Protein AF-A0A9Q0LXI1-F1 (afdb_monomer_lite)

Radius of gyration: 23.77 Å; chains: 1; bounding box: 31×76×50 Å

Sequence (140 aa):
MDNNNNNNNQIENANQIQNQNEMKNLEKKVTKNLIEDYSNLLNGNSFKDFSILLRINQILLKLKFINQFYLQDLLFNESLRQESLSISLNQFNKKEMESILSYIYYGNISFENQENLIQLLEISIYFKLNLLKEIIQKKF

Foldseek 3Di:
DDDPPVVVVVVVVVVVVVVVVVVVVVVVVVVVVVVVVVVCLVPDPPPLQEWEFEQEPNDTDTDGDSDCVLCVVVVVVPPPPDSYHYDYDHVADPVLVVQVVCCVPPVDHDDDDPVSLVRNLVVCVVSVVVVSNVVSVVVD

pLDDT: mean 71.16, std 14.14, range [44.53, 94.25]

Organism: Anaeramoeba ignava (NCBI:txid1746090)

Secondary structure (DSSP, 8-state):
---SHHHHHHHHHHHHHHHHHHHHHHHHHHHHHHHHHHHHHHH-TT---EEEEEEETTEEEEEEES--TTTHHHHHTS-TT-SEEEEE-TTS-HHHHHHHHHHHHHS------HHHHHHHHHHHHHTT-HHHHHHHHTT-

InterPro domains:
  IPR000210 BTB/POZ domain [PF00651] (70-138)
  IPR011333 SKP1/BTB/POZ domain superfamily [G3DSA:3.30.710.10] (20-139)
  IPR011333 SKP1/BTB/POZ domain superfamily [SSF54695] (34-138)

Structure (mmCIF, N/CA/C/O backbone):
data_AF-A0A9Q0LXI1-F1
#
_entry.id   AF-A0A9Q0LXI1-F1
#
loop_
_atom_site.group_PDB
_atom_site.id
_atom_site.type_symbol
_atom_site.label_atom_id
_atom_site.label_alt_id
_atom_site.label_comp_id
_atom_site.label_asym_id
_atom_site.label_entity_id
_atom_site.label_seq_id
_atom_site.pdbx_PDB_ins_code
_atom_site.Cartn_x
_atom_site.Cartn_y
_atom_site.Cartn_z
_atom_site.occupancy
_atom_site.B_iso_or_equiv
_atom_site.auth_seq_id
_atom_site.auth_comp_id
_atom_site.auth_asym_id
_atom_site.auth_atom_id
_atom_site.pdbx_PDB_model_num
ATOM 1 N N . MET A 1 1 ? 5.371 57.255 -34.971 1.00 53.38 1 MET A N 1
ATOM 2 C CA . MET A 1 1 ? 6.623 56.609 -34.519 1.00 53.38 1 MET A CA 1
ATOM 3 C C . MET A 1 1 ? 6.197 55.253 -33.970 1.00 53.38 1 MET A C 1
ATOM 5 O O . MET A 1 1 ? 6.059 55.153 -32.769 1.00 53.38 1 MET A O 1
ATOM 9 N N . ASP A 1 2 ? 5.897 54.236 -34.794 1.00 51.84 2 ASP A N 1
ATOM 10 C CA . ASP A 1 2 ? 5.121 53.069 -34.302 1.00 51.84 2 ASP A CA 1
ATOM 11 C C . ASP A 1 2 ? 5.520 51.731 -34.958 1.00 51.84 2 ASP A C 1
ATOM 13 O O . ASP A 1 2 ? 4.671 50.902 -35.260 1.00 51.84 2 ASP A O 1
ATOM 17 N N . ASN A 1 3 ? 6.819 51.492 -35.185 1.00 50.59 3 ASN A N 1
ATOM 18 C CA . ASN A 1 3 ? 7.301 50.232 -35.787 1.00 50.59 3 ASN A CA 1
ATOM 19 C C . ASN A 1 3 ? 7.934 49.238 -34.792 1.00 50.59 3 ASN A C 1
ATOM 21 O O . ASN A 1 3 ? 8.252 48.120 -35.185 1.00 50.59 3 ASN A O 1
ATOM 25 N N . ASN A 1 4 ? 8.085 49.587 -33.507 1.00 52.78 4 ASN A N 1
ATOM 26 C CA . ASN A 1 4 ? 8.762 48.714 -32.530 1.00 52.78 4 ASN A CA 1
ATOM 27 C C . ASN A 1 4 ? 7.837 47.726 -31.789 1.00 52.78 4 ASN A C 1
ATOM 29 O O . ASN A 1 4 ? 8.339 46.766 -31.214 1.00 52.78 4 ASN A O 1
ATOM 33 N N . ASN A 1 5 ? 6.508 47.892 -31.835 1.00 52.28 5 ASN A N 1
ATOM 34 C CA . ASN A 1 5 ? 5.573 47.001 -31.121 1.00 52.28 5 ASN A CA 1
ATOM 35 C C . ASN A 1 5 ? 5.201 45.718 -31.888 1.00 52.28 5 ASN A C 1
ATOM 37 O O . ASN A 1 5 ? 4.753 44.755 -31.272 1.00 52.28 5 ASN A O 1
ATOM 41 N N . ASN A 1 6 ? 5.407 45.662 -33.209 1.00 54.03 6 ASN A N 1
ATOM 42 C CA . ASN A 1 6 ? 5.048 44.479 -34.006 1.00 54.03 6 ASN A CA 1
ATOM 43 C C . ASN A 1 6 ? 6.106 43.364 -33.958 1.00 54.03 6 ASN A C 1
ATOM 45 O O . ASN A 1 6 ? 5.754 42.190 -34.049 1.00 54.03 6 ASN A O 1
ATOM 49 N N . ASN A 1 7 ? 7.385 43.704 -33.762 1.00 55.22 7 ASN A N 1
ATOM 50 C CA . ASN A 1 7 ? 8.460 42.707 -33.700 1.00 55.22 7 ASN A CA 1
ATOM 51 C C . ASN A 1 7 ? 8.472 41.928 -32.376 1.00 55.22 7 ASN A C 1
ATOM 53 O O . ASN A 1 7 ? 8.715 40.724 -32.392 1.00 55.22 7 ASN A O 1
ATOM 57 N N . ASN A 1 8 ? 8.144 42.563 -31.246 1.00 55.44 8 ASN A N 1
ATOM 58 C CA . ASN A 1 8 ? 8.108 41.871 -29.951 1.00 55.44 8 ASN A CA 1
ATOM 59 C C . ASN A 1 8 ? 6.993 40.814 -29.888 1.00 55.44 8 ASN A C 1
ATOM 61 O O . ASN A 1 8 ? 7.243 39.692 -29.455 1.00 55.44 8 ASN A O 1
ATOM 65 N N . ASN A 1 9 ? 5.809 41.106 -30.438 1.00 58.16 9 ASN A N 1
ATOM 66 C CA . ASN A 1 9 ? 4.696 40.148 -30.478 1.00 58.16 9 ASN A CA 1
ATOM 67 C C . ASN A 1 9 ? 4.956 38.942 -31.405 1.00 58.16 9 ASN A C 1
ATOM 69 O O . ASN A 1 9 ? 4.384 37.869 -31.205 1.00 58.16 9 ASN A O 1
ATOM 73 N N . GLN A 1 10 ? 5.807 39.086 -32.427 1.00 60.31 10 GLN A N 1
ATOM 74 C CA . GLN A 1 10 ? 6.188 37.971 -33.304 1.00 60.31 10 GLN A CA 1
ATOM 75 C C . GLN A 1 10 ? 7.241 37.063 -32.656 1.00 60.31 10 GLN A C 1
ATOM 77 O O . GLN A 1 10 ? 7.156 35.841 -32.781 1.00 60.31 10 GLN A O 1
ATOM 82 N N . ILE A 1 11 ? 8.188 37.644 -31.913 1.00 63.69 11 ILE A N 1
ATOM 83 C CA . ILE A 1 11 ? 9.220 36.899 -31.178 1.00 63.69 11 ILE A CA 1
ATOM 84 C C . ILE A 1 11 ? 8.601 36.130 -29.998 1.00 63.69 11 ILE A C 1
ATOM 86 O O . ILE A 1 11 ? 8.929 34.963 -29.786 1.00 63.69 11 ILE A O 1
ATOM 90 N N . GLU A 1 12 ? 7.651 36.728 -29.271 1.00 63.41 12 GLU A N 1
ATOM 91 C CA . GLU A 1 12 ? 6.942 36.047 -28.178 1.00 63.41 12 GLU A CA 1
ATOM 92 C C . GLU A 1 12 ? 6.120 34.844 -28.666 1.00 63.41 12 GLU A C 1
ATOM 94 O O 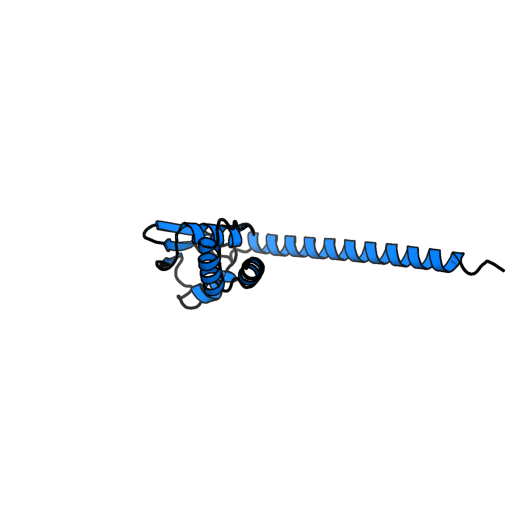. GLU A 1 12 ? 6.177 33.775 -28.057 1.00 63.41 12 GLU A O 1
ATOM 99 N N . ASN A 1 13 ? 5.429 34.966 -29.806 1.00 68.75 13 ASN A N 1
ATOM 100 C CA . ASN A 1 13 ? 4.695 33.848 -30.408 1.00 68.75 13 ASN A CA 1
ATOM 101 C C . ASN A 1 13 ? 5.626 32.725 -30.895 1.00 68.75 13 ASN A C 1
ATOM 103 O O . ASN A 1 13 ? 5.324 31.548 -30.698 1.00 68.75 13 ASN A O 1
ATOM 107 N N . ALA A 1 14 ? 6.774 33.061 -31.491 1.00 71.12 14 ALA A N 1
ATOM 108 C CA . ALA A 1 14 ? 7.755 32.068 -31.930 1.00 71.12 14 ALA A CA 1
ATOM 109 C C . ALA A 1 14 ? 8.336 31.269 -30.746 1.00 71.12 14 ALA A C 1
ATOM 111 O O . ALA A 1 14 ? 8.411 30.040 -30.809 1.00 71.12 14 ALA A O 1
ATOM 112 N N . ASN A 1 15 ? 8.649 31.946 -29.637 1.00 74.62 15 ASN A N 1
ATOM 113 C CA . ASN A 1 15 ? 9.140 31.307 -28.413 1.00 74.62 15 ASN A CA 1
ATOM 114 C C . ASN A 1 15 ? 8.074 30.414 -27.755 1.00 74.62 15 ASN A C 1
ATOM 116 O O . ASN A 1 15 ? 8.384 29.322 -27.277 1.00 74.62 15 ASN A O 1
ATOM 120 N N . GLN A 1 16 ? 6.803 30.829 -27.763 1.00 73.31 16 GLN A N 1
ATOM 121 C CA . GLN A 1 16 ? 5.701 30.008 -27.249 1.00 73.31 16 GLN A CA 1
ATOM 122 C C . GLN A 1 16 ? 5.489 28.735 -28.081 1.00 73.31 16 GLN A C 1
ATOM 124 O O . GLN A 1 16 ? 5.313 27.655 -27.514 1.00 73.31 16 GLN A O 1
ATOM 129 N N . ILE A 1 17 ? 5.557 28.832 -29.412 1.00 75.75 17 ILE A N 1
ATOM 130 C CA . ILE A 1 17 ? 5.432 27.676 -30.313 1.00 75.75 17 ILE A CA 1
ATOM 131 C C . ILE A 1 17 ? 6.617 26.716 -30.135 1.00 75.75 17 ILE A C 1
ATOM 133 O O . ILE A 1 17 ? 6.426 25.497 -30.107 1.00 75.75 17 ILE A O 1
ATOM 137 N N . GLN A 1 18 ? 7.834 27.240 -29.971 1.00 80.00 18 GLN A N 1
ATOM 138 C CA . GLN A 1 18 ? 9.022 26.424 -29.729 1.00 80.00 18 GLN A CA 1
ATOM 139 C C . GLN A 1 18 ? 8.918 25.648 -28.405 1.00 80.00 18 GLN A C 1
ATOM 141 O O . GLN A 1 18 ? 9.080 24.427 -28.407 1.00 80.00 18 GLN A O 1
ATOM 146 N N . ASN A 1 19 ? 8.525 26.313 -27.314 1.00 75.06 19 ASN A N 1
ATOM 147 C CA . ASN A 1 19 ? 8.342 25.670 -26.009 1.00 75.06 19 ASN A CA 1
ATOM 148 C C . ASN A 1 19 ? 7.261 24.576 -26.039 1.00 75.06 19 ASN A C 1
ATOM 150 O O . ASN A 1 19 ? 7.436 23.508 -25.452 1.00 75.06 19 ASN A O 1
ATOM 154 N N . GLN A 1 20 ? 6.155 24.792 -26.760 1.00 75.12 20 GLN A N 1
ATOM 155 C CA . GLN A 1 20 ? 5.109 23.773 -26.922 1.00 75.12 20 GLN A CA 1
ATOM 156 C C . GLN A 1 20 ? 5.600 22.542 -27.695 1.00 75.12 20 GLN A C 1
ATOM 158 O O . GLN A 1 20 ? 5.222 21.412 -27.378 1.00 75.12 20 GLN A O 1
ATOM 163 N N . ASN A 1 21 ? 6.444 22.743 -28.707 1.00 79.38 21 ASN A N 1
ATOM 164 C CA . ASN A 1 21 ? 7.025 21.647 -29.478 1.00 79.38 21 ASN A CA 1
ATOM 165 C C . ASN A 1 21 ? 8.061 20.864 -28.661 1.00 79.38 21 ASN A C 1
ATOM 167 O O . ASN A 1 21 ? 8.086 19.634 -28.727 1.00 79.38 21 ASN A O 1
ATOM 171 N N . GLU A 1 22 ? 8.867 21.547 -27.849 1.00 79.50 22 GLU A N 1
ATOM 172 C CA . GLU A 1 22 ? 9.799 20.911 -26.913 1.00 79.50 22 GLU A CA 1
ATOM 173 C C . GLU A 1 22 ? 9.055 20.072 -25.866 1.00 79.50 22 GLU A C 1
ATOM 175 O O . GLU A 1 22 ? 9.402 18.906 -25.663 1.00 79.50 22 GLU A O 1
ATOM 180 N N . MET A 1 23 ? 7.971 20.602 -25.289 1.00 79.25 23 MET A N 1
ATOM 181 C CA . MET A 1 23 ? 7.142 19.889 -24.311 1.00 79.25 23 MET A CA 1
ATOM 182 C C . MET A 1 23 ? 6.496 18.629 -24.912 1.00 79.25 23 MET A C 1
ATOM 184 O O . MET A 1 23 ? 6.611 17.546 -24.341 1.00 79.25 23 MET A O 1
ATOM 188 N N . LYS A 1 24 ? 5.927 18.723 -26.124 1.00 79.31 24 LYS A N 1
ATOM 189 C CA . LYS A 1 24 ? 5.365 17.564 -26.848 1.00 79.31 24 LYS A CA 1
ATOM 190 C C . LYS A 1 24 ? 6.414 16.502 -27.187 1.00 79.31 24 LYS A C 1
ATOM 192 O O . LYS A 1 24 ? 6.109 15.309 -27.210 1.00 79.31 24 LYS A O 1
ATOM 197 N N . ASN A 1 25 ? 7.647 16.912 -27.483 1.00 80.94 25 ASN A N 1
ATOM 198 C CA . ASN A 1 25 ? 8.743 15.983 -27.762 1.00 80.94 25 ASN A CA 1
ATOM 199 C C . ASN A 1 25 ? 9.237 15.287 -26.486 1.00 80.94 25 ASN A C 1
ATOM 201 O O . ASN A 1 25 ? 9.538 14.092 -26.522 1.00 80.94 25 ASN A O 1
ATOM 205 N N . LEU A 1 26 ? 9.269 16.005 -25.361 1.00 75.50 26 LEU A N 1
ATOM 206 C CA . LEU A 1 26 ? 9.535 15.451 -24.034 1.00 75.50 26 LEU A CA 1
ATOM 207 C C . LEU A 1 26 ? 8.477 14.420 -23.635 1.00 75.50 26 LEU A C 1
ATOM 209 O O . LEU A 1 26 ? 8.841 13.301 -23.283 1.00 75.50 26 LEU A O 1
ATOM 213 N N . GLU A 1 27 ? 7.191 14.742 -23.775 1.00 70.06 27 GLU A N 1
ATOM 214 C CA . GLU A 1 27 ? 6.088 13.813 -23.497 1.00 70.06 27 GLU A CA 1
ATOM 215 C C . GLU A 1 27 ? 6.201 12.540 -24.340 1.00 70.06 27 GLU A C 1
ATOM 217 O O . GLU A 1 27 ? 6.216 11.438 -23.796 1.00 70.06 27 GLU A O 1
ATOM 222 N N . LYS A 1 28 ? 6.401 12.675 -25.659 1.00 76.94 28 LYS A N 1
ATOM 223 C CA . LYS A 1 28 ? 6.604 11.522 -26.553 1.00 76.94 28 LYS A CA 1
ATOM 224 C C . LYS A 1 28 ? 7.794 10.660 -26.138 1.00 76.94 28 LYS A C 1
ATOM 226 O O . LYS A 1 28 ? 7.715 9.436 -26.228 1.00 76.94 28 LYS A O 1
ATOM 231 N N . LYS A 1 29 ? 8.893 11.275 -25.693 1.00 77.88 29 LYS A N 1
ATOM 232 C CA . LYS A 1 29 ? 10.088 10.559 -25.228 1.00 77.88 29 LYS A CA 1
ATOM 233 C C . LYS A 1 29 ? 9.825 9.821 -23.914 1.00 77.88 29 LYS A C 1
ATOM 235 O O . LYS A 1 29 ? 10.207 8.662 -23.797 1.00 77.88 29 LYS A O 1
ATOM 240 N N . VAL A 1 30 ? 9.135 10.453 -22.965 1.00 73.75 30 VAL A N 1
ATOM 241 C CA . VAL A 1 30 ? 8.743 9.835 -21.687 1.00 73.75 30 VAL A CA 1
ATOM 242 C C . VAL A 1 30 ? 7.801 8.657 -21.924 1.00 73.75 30 VAL A C 1
ATOM 244 O O . VAL A 1 30 ? 8.046 7.574 -21.401 1.00 73.75 30 VAL A O 1
ATOM 247 N N . THR A 1 31 ? 6.774 8.821 -22.763 1.00 68.38 31 THR A N 1
ATOM 248 C CA . THR A 1 31 ? 5.841 7.736 -23.097 1.00 68.38 31 THR A CA 1
ATOM 249 C C . THR A 1 31 ? 6.548 6.587 -23.809 1.00 68.38 31 THR A C 1
ATOM 251 O O . THR A 1 31 ? 6.298 5.430 -23.486 1.00 68.38 31 THR A O 1
ATOM 254 N N . LYS A 1 32 ? 7.464 6.879 -24.743 1.00 70.75 32 LYS A N 1
ATOM 255 C CA . LYS A 1 32 ? 8.243 5.845 -25.433 1.00 70.75 32 LYS A CA 1
ATOM 256 C C . LYS A 1 32 ? 9.125 5.057 -24.461 1.00 70.75 32 LYS A C 1
ATOM 258 O O . LYS A 1 32 ? 9.103 3.834 -24.514 1.00 70.75 32 LYS A O 1
ATOM 263 N N . ASN A 1 33 ? 9.831 5.741 -23.560 1.00 69.00 33 ASN A N 1
ATOM 264 C CA . ASN A 1 33 ? 10.664 5.088 -22.551 1.00 69.00 33 ASN A CA 1
ATOM 265 C C . ASN A 1 33 ? 9.822 4.241 -21.587 1.00 69.00 33 ASN A C 1
ATOM 267 O O . ASN A 1 33 ? 10.176 3.103 -21.330 1.00 69.00 33 ASN A O 1
ATOM 271 N N . LEU A 1 34 ? 8.667 4.740 -21.133 1.00 64.44 34 LEU A N 1
ATOM 272 C CA . LEU A 1 34 ? 7.742 3.967 -20.294 1.00 64.44 34 LEU A CA 1
ATOM 273 C C . LEU A 1 34 ? 7.225 2.707 -20.998 1.00 64.44 34 LEU A C 1
ATOM 275 O O . LEU A 1 34 ? 7.116 1.659 -20.369 1.00 64.44 34 LEU A O 1
ATOM 279 N N . ILE A 1 35 ? 6.908 2.793 -22.293 1.00 65.62 35 ILE A N 1
ATOM 280 C CA . ILE A 1 35 ? 6.472 1.638 -23.092 1.00 65.62 35 ILE A CA 1
ATOM 281 C C . ILE A 1 35 ? 7.618 0.644 -23.277 1.00 65.62 35 ILE A C 1
ATOM 283 O O . ILE A 1 35 ? 7.386 -0.561 -23.222 1.00 65.62 35 ILE A O 1
ATOM 287 N N . GLU A 1 36 ? 8.838 1.124 -23.502 1.00 59.78 36 GLU A N 1
ATOM 288 C CA . GLU A 1 36 ? 10.026 0.288 -23.667 1.00 59.78 36 GLU A CA 1
ATOM 289 C C . GLU A 1 36 ? 10.400 -0.404 -22.353 1.00 59.78 36 GLU A C 1
ATOM 291 O O . GLU A 1 36 ? 10.577 -1.618 -22.341 1.00 59.78 36 GLU A O 1
ATOM 296 N N . ASP A 1 37 ? 10.380 0.318 -21.233 1.00 58.72 37 ASP A N 1
ATOM 297 C CA . ASP A 1 37 ? 10.551 -0.235 -19.890 1.00 58.72 37 ASP A CA 1
ATOM 298 C C . ASP A 1 37 ? 9.463 -1.271 -19.590 1.00 58.72 37 ASP A C 1
ATOM 300 O O . ASP A 1 37 ? 9.773 -2.378 -19.164 1.00 58.72 37 ASP A O 1
ATOM 304 N N . TYR A 1 38 ? 8.195 -0.978 -19.897 1.00 54.75 38 TYR A N 1
ATOM 305 C CA . TYR A 1 38 ? 7.089 -1.923 -19.718 1.00 54.75 38 TYR A CA 1
ATOM 306 C C . TYR A 1 38 ? 7.188 -3.150 -20.635 1.00 54.75 38 TYR A C 1
ATOM 308 O O . TYR A 1 38 ? 6.887 -4.269 -20.227 1.00 54.75 38 TYR A O 1
ATOM 316 N N . SER A 1 39 ? 7.666 -2.976 -21.864 1.00 53.12 39 SER A N 1
ATOM 317 C CA . SER A 1 39 ? 7.890 -4.082 -22.800 1.00 53.12 39 SER A CA 1
ATOM 318 C C . SER A 1 39 ? 9.077 -4.942 -22.370 1.00 53.12 39 SER A C 1
ATOM 320 O O . SER A 1 39 ? 9.018 -6.163 -22.472 1.00 53.12 39 SER A O 1
ATOM 322 N N . ASN A 1 40 ? 10.133 -4.331 -21.832 1.00 55.56 40 ASN A N 1
ATOM 323 C CA . ASN A 1 40 ? 11.271 -5.031 -21.241 1.00 55.56 40 ASN A CA 1
ATOM 324 C C . ASN A 1 40 ? 10.872 -5.758 -19.946 1.00 55.56 40 ASN A C 1
ATOM 326 O O . ASN A 1 40 ? 11.357 -6.860 -19.698 1.00 55.56 40 ASN A O 1
ATOM 330 N N . LEU A 1 41 ? 9.940 -5.193 -19.167 1.00 56.94 41 LEU A N 1
ATOM 331 C CA . LEU A 1 41 ? 9.311 -5.851 -18.017 1.00 56.94 41 LEU A CA 1
ATOM 332 C C . LEU A 1 41 ? 8.506 -7.089 -18.441 1.00 56.94 41 LEU A C 1
ATOM 334 O O . LEU A 1 41 ? 8.584 -8.116 -17.774 1.00 56.94 41 LEU A O 1
ATOM 338 N N . LEU A 1 42 ? 7.764 -7.019 -19.550 1.00 49.56 42 LEU A N 1
ATOM 339 C CA . LEU A 1 42 ? 6.966 -8.141 -20.060 1.00 49.56 42 LEU A CA 1
ATOM 340 C C . LEU A 1 42 ? 7.801 -9.222 -20.765 1.00 49.56 42 LEU A C 1
ATOM 342 O O . LEU A 1 42 ? 7.464 -10.400 -20.686 1.00 49.56 42 LEU A O 1
ATOM 346 N N . ASN A 1 43 ? 8.877 -8.834 -21.455 1.00 49.19 43 ASN A N 1
ATOM 347 C CA . ASN A 1 43 ? 9.704 -9.740 -22.261 1.00 49.19 43 ASN A CA 1
ATOM 348 C C . ASN A 1 43 ? 10.915 -10.310 -21.497 1.00 49.19 43 ASN A C 1
ATOM 350 O O . ASN A 1 43 ? 11.581 -11.226 -21.983 1.00 49.19 43 ASN A O 1
ATOM 354 N N . GLY A 1 44 ? 11.227 -9.777 -20.313 1.00 46.94 44 GLY A N 1
ATOM 355 C CA . GLY A 1 44 ? 12.273 -10.292 -19.439 1.00 46.94 44 GLY A CA 1
ATOM 356 C C . GLY A 1 44 ? 11.771 -11.442 -18.565 1.00 46.94 44 GLY A C 1
ATOM 357 O O . GLY A 1 44 ? 10.963 -11.235 -17.667 1.00 46.94 44 GLY A O 1
ATOM 358 N N . ASN A 1 45 ? 12.345 -12.639 -18.725 1.00 44.53 45 ASN A N 1
ATOM 359 C CA . ASN A 1 45 ? 12.171 -13.799 -17.824 1.00 44.53 45 ASN A CA 1
ATOM 360 C C . ASN A 1 45 ? 12.650 -13.560 -16.363 1.00 44.53 45 ASN A C 1
ATOM 362 O O . ASN A 1 45 ? 12.859 -14.516 -15.615 1.00 44.53 45 ASN A O 1
ATOM 366 N N . SER A 1 46 ? 12.907 -12.317 -15.944 1.00 45.66 46 SER A N 1
ATOM 367 C CA . SER A 1 46 ? 13.591 -11.984 -14.687 1.00 45.66 46 SER A CA 1
ATOM 368 C C . SER A 1 46 ? 12.673 -11.516 -13.557 1.00 45.66 46 SER A C 1
ATOM 370 O O . SER A 1 46 ? 13.101 -11.549 -12.402 1.00 45.66 46 SER A O 1
ATOM 372 N N . PHE A 1 47 ? 11.414 -11.161 -13.827 1.00 47.84 47 PHE A N 1
ATOM 373 C CA . PHE A 1 47 ? 10.432 -10.964 -12.761 1.00 47.84 47 PHE A CA 1
ATOM 374 C C . PHE A 1 47 ? 9.757 -12.299 -12.486 1.00 47.84 47 PHE A C 1
ATOM 376 O O . PHE A 1 47 ? 8.786 -12.680 -13.132 1.00 47.84 47 PHE A O 1
ATOM 383 N N . LYS A 1 48 ? 10.301 -13.051 -11.525 1.00 51.38 48 LYS A N 1
ATOM 384 C CA . LYS A 1 48 ? 9.543 -14.154 -10.937 1.00 51.38 48 LYS A CA 1
ATOM 385 C C . LYS A 1 48 ? 8.261 -13.557 -10.365 1.00 51.38 48 LYS A C 1
ATOM 387 O O . LYS A 1 48 ? 8.346 -12.701 -9.486 1.00 51.38 48 LYS A O 1
ATOM 392 N N . ASP A 1 49 ? 7.114 -14.010 -10.870 1.00 54.34 49 ASP A N 1
ATOM 393 C CA . ASP A 1 49 ? 5.796 -13.802 -10.269 1.00 54.34 49 ASP A CA 1
ATOM 394 C C . ASP A 1 49 ? 5.893 -14.175 -8.785 1.00 54.34 49 ASP A C 1
ATOM 396 O O . ASP A 1 49 ? 5.804 -15.348 -8.419 1.00 54.34 49 ASP A O 1
ATOM 400 N N . PHE A 1 50 ? 6.122 -13.196 -7.916 1.00 54.66 50 PHE A N 1
ATOM 401 C CA . PHE A 1 50 ? 6.203 -13.467 -6.495 1.00 54.66 50 PHE A CA 1
ATOM 402 C C . PHE A 1 50 ? 4.805 -13.312 -5.917 1.00 54.66 50 PHE A C 1
ATOM 404 O O . PHE A 1 50 ? 4.157 -12.270 -6.056 1.00 54.66 50 PHE A O 1
ATOM 411 N N . SER A 1 51 ? 4.310 -14.388 -5.310 1.00 57.91 51 SER A N 1
ATOM 412 C CA . SER A 1 51 ? 3.028 -14.365 -4.619 1.00 57.91 51 SER A CA 1
ATOM 413 C C . SER A 1 51 ? 3.266 -14.101 -3.142 1.00 57.91 51 SER A C 1
ATOM 415 O O . SER A 1 51 ? 3.928 -14.892 -2.470 1.00 57.91 51 SER A O 1
ATOM 417 N N . ILE A 1 52 ? 2.698 -13.017 -2.627 1.00 64.50 52 ILE A N 1
ATOM 418 C CA . ILE A 1 52 ? 2.648 -12.779 -1.188 1.00 64.50 52 ILE A CA 1
ATOM 419 C C . ILE A 1 52 ? 1.292 -13.245 -0.688 1.00 64.50 52 ILE A C 1
ATOM 421 O O . ILE A 1 52 ? 0.243 -12.862 -1.206 1.00 64.50 52 ILE A O 1
ATOM 425 N N . LEU A 1 53 ? 1.332 -14.108 0.311 1.00 67.31 53 LEU A N 1
ATOM 426 C CA . LEU A 1 53 ? 0.180 -14.555 1.061 1.00 67.31 53 LEU A CA 1
ATOM 427 C C . LEU A 1 53 ? 0.074 -13.674 2.305 1.00 67.31 53 LEU A C 1
ATOM 429 O O . LEU A 1 53 ? 0.835 -13.838 3.254 1.00 67.31 53 LEU A O 1
ATOM 433 N N . LEU A 1 54 ? -0.850 -12.719 2.303 1.00 69.00 54 LEU A N 1
ATOM 434 C CA . LEU A 1 54 ? -1.161 -11.941 3.498 1.00 69.00 54 LEU A CA 1
ATOM 435 C C . LEU A 1 54 ? -2.221 -12.680 4.304 1.00 69.00 54 LEU A C 1
ATOM 437 O O . LEU A 1 54 ? -3.297 -12.979 3.788 1.00 69.00 54 LEU A O 1
ATOM 441 N N . ARG A 1 55 ? -1.936 -12.961 5.574 1.00 70.69 55 ARG A N 1
ATOM 442 C CA . ARG A 1 55 ? -2.933 -13.465 6.517 1.00 70.69 55 ARG A CA 1
ATOM 443 C C . ARG A 1 55 ? -3.389 -12.328 7.422 1.00 70.69 55 ARG A C 1
ATOM 445 O O . ARG A 1 55 ? -2.598 -11.827 8.213 1.00 70.69 55 ARG A O 1
ATOM 452 N N . ILE A 1 56 ? -4.659 -11.949 7.323 1.00 71.06 56 ILE A N 1
ATOM 453 C C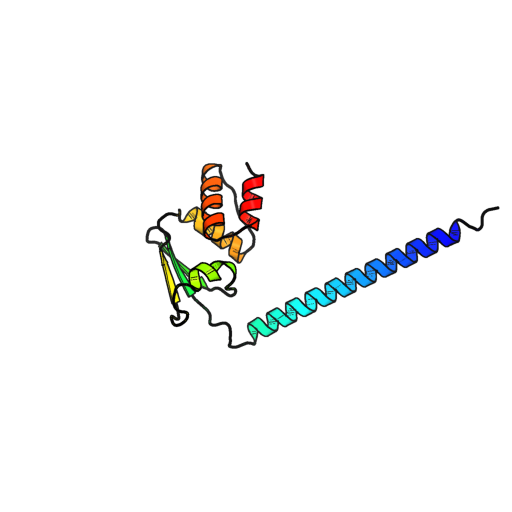A . ILE A 1 56 ? -5.276 -10.888 8.129 1.00 71.06 56 ILE A CA 1
ATOM 454 C C . ILE A 1 56 ? -6.470 -11.503 8.845 1.00 71.06 56 ILE A C 1
ATOM 456 O O . ILE A 1 56 ? -7.422 -11.917 8.185 1.00 71.06 56 ILE A O 1
ATOM 460 N N . ASN A 1 57 ? -6.422 -11.615 10.173 1.00 62.28 57 ASN A N 1
ATOM 461 C CA . ASN A 1 57 ? -7.514 -12.177 10.980 1.00 62.28 57 ASN A CA 1
ATOM 462 C C . ASN A 1 57 ? -8.066 -13.500 10.414 1.00 62.28 57 ASN A C 1
ATOM 464 O O . ASN A 1 57 ? -9.267 -13.661 10.239 1.00 62.28 57 ASN A O 1
ATOM 468 N N . GLN A 1 58 ? -7.165 -14.444 10.109 1.00 62.31 58 GLN A N 1
ATOM 469 C CA . GLN A 1 58 ? -7.453 -15.765 9.513 1.00 62.31 58 GLN A CA 1
ATOM 470 C C . GLN A 1 58 ? -7.840 -15.770 8.022 1.00 62.31 58 GLN A C 1
ATOM 472 O O . GLN A 1 58 ? -7.936 -16.844 7.431 1.00 62.31 58 GLN A O 1
ATOM 477 N N . ILE A 1 59 ? -7.982 -14.610 7.379 1.00 62.59 59 ILE A N 1
ATOM 478 C CA . ILE A 1 59 ? -8.261 -14.510 5.943 1.00 62.59 59 ILE A CA 1
ATOM 479 C C . ILE A 1 59 ? -6.949 -14.478 5.168 1.00 62.59 59 ILE A C 1
ATOM 481 O O . ILE A 1 59 ? -6.056 -13.695 5.485 1.00 62.59 59 ILE A O 1
ATOM 485 N N . LEU A 1 60 ? -6.843 -15.327 4.146 1.00 63.12 60 LEU A N 1
ATOM 486 C CA . LEU A 1 60 ? -5.689 -15.403 3.259 1.00 63.12 60 LEU A CA 1
ATOM 487 C C . LEU A 1 60 ? -5.947 -14.583 1.990 1.00 63.12 60 LEU A C 1
ATOM 489 O O . LEU A 1 60 ? -6.829 -14.922 1.203 1.00 63.12 60 LEU A O 1
ATOM 493 N N . LEU A 1 61 ? -5.158 -13.536 1.771 1.00 62.66 61 LEU A N 1
ATOM 494 C CA . LEU A 1 61 ? -5.128 -12.778 0.525 1.00 62.66 61 LEU A CA 1
ATOM 495 C C . LEU A 1 61 ? -3.880 -13.170 -0.260 1.00 62.66 61 LEU A C 1
ATOM 497 O O . LEU A 1 61 ? -2.763 -13.040 0.236 1.00 62.66 61 LEU A O 1
ATOM 501 N N . LYS A 1 62 ? -4.067 -13.649 -1.491 1.00 63.44 62 LYS A N 1
ATOM 502 C CA . LYS A 1 62 ? -2.963 -13.920 -2.412 1.00 63.44 62 LYS A CA 1
ATOM 503 C C . LYS A 1 62 ? -2.770 -12.724 -3.328 1.00 63.44 62 LYS A C 1
ATOM 505 O O . LYS A 1 62 ? -3.653 -12.390 -4.112 1.00 63.44 62 LYS A O 1
ATOM 510 N N . LEU A 1 63 ? -1.594 -12.128 -3.252 1.00 65.75 63 LEU A N 1
ATOM 511 C CA . LEU A 1 63 ? -1.219 -10.958 -4.021 1.00 65.75 63 LEU A CA 1
ATOM 512 C C . LEU A 1 63 ? -0.121 -11.336 -5.003 1.00 65.75 63 LEU A C 1
ATOM 514 O O . LEU A 1 63 ? 0.959 -11.758 -4.593 1.00 65.75 63 LEU A O 1
ATOM 518 N N . LYS A 1 64 ? -0.404 -11.199 -6.299 1.00 62.19 64 LYS A N 1
ATOM 519 C CA . LYS A 1 64 ? 0.634 -11.237 -7.331 1.00 62.19 64 LYS A CA 1
ATOM 520 C C . LYS A 1 64 ? 1.219 -9.835 -7.454 1.00 62.19 64 LYS A C 1
ATOM 522 O O . LYS A 1 64 ? 0.480 -8.889 -7.731 1.00 62.19 64 LYS A O 1
ATOM 527 N N . PHE A 1 65 ? 2.517 -9.694 -7.221 1.00 62.03 65 PHE A N 1
ATOM 528 C CA . PHE A 1 65 ? 3.211 -8.421 -7.381 1.00 62.03 65 PHE A CA 1
ATOM 529 C C . PHE A 1 65 ? 3.979 -8.398 -8.695 1.00 62.03 65 PHE A C 1
ATOM 531 O O . PHE A 1 65 ? 4.772 -9.292 -8.968 1.00 62.03 65 PHE A O 1
ATOM 538 N N . ILE A 1 66 ? 3.768 -7.334 -9.470 1.00 52.22 66 ILE A N 1
ATOM 539 C CA . ILE A 1 66 ? 4.619 -6.983 -10.616 1.00 52.22 66 ILE A CA 1
ATOM 540 C C . ILE A 1 66 ? 5.788 -6.102 -10.141 1.00 52.22 66 ILE A C 1
ATOM 542 O O . ILE A 1 66 ? 6.815 -6.018 -10.805 1.00 52.22 66 ILE A O 1
ATOM 546 N N . ASN A 1 67 ? 5.664 -5.463 -8.969 1.00 51.53 67 ASN A N 1
ATOM 547 C CA . ASN A 1 67 ? 6.609 -4.448 -8.528 1.00 51.53 67 ASN A CA 1
ATOM 548 C C . ASN A 1 67 ? 6.990 -4.590 -7.045 1.00 51.53 67 ASN A C 1
ATOM 550 O O . ASN A 1 67 ? 6.127 -4.615 -6.169 1.00 51.53 67 ASN A O 1
ATOM 554 N N . GLN A 1 68 ? 8.294 -4.695 -6.776 1.00 55.91 68 GLN A N 1
ATOM 555 C CA . GLN A 1 68 ? 8.853 -5.040 -5.464 1.00 55.91 68 GLN A CA 1
ATOM 556 C C . GLN A 1 68 ? 9.035 -3.830 -4.531 1.00 55.91 68 GLN A C 1
ATOM 558 O O . GLN A 1 68 ? 9.215 -4.029 -3.335 1.00 55.91 68 GLN A O 1
ATOM 563 N N . PHE A 1 69 ? 8.985 -2.588 -5.030 1.00 56.28 69 PHE A N 1
ATOM 564 C CA . PHE A 1 69 ? 9.477 -1.415 -4.284 1.00 56.28 69 PHE A CA 1
ATOM 565 C C . PHE A 1 69 ? 8.821 -1.181 -2.915 1.00 56.28 69 PHE A C 1
ATOM 567 O O . PHE A 1 69 ? 9.525 -0.891 -1.955 1.00 56.28 69 PHE A O 1
ATOM 574 N N . TYR A 1 70 ? 7.501 -1.335 -2.783 1.00 58.84 70 TYR A N 1
ATOM 575 C CA . TYR A 1 70 ? 6.807 -1.029 -1.518 1.00 58.84 70 TYR A CA 1
ATOM 576 C C . TYR A 1 70 ? 6.905 -2.137 -0.471 1.00 58.84 70 TYR A C 1
ATOM 578 O O . TYR A 1 70 ? 6.662 -1.907 0.709 1.00 58.84 70 TYR A O 1
ATOM 586 N N . LEU A 1 71 ? 7.262 -3.344 -0.901 1.00 63.03 71 LEU A N 1
ATOM 587 C CA . LEU A 1 71 ? 7.434 -4.486 -0.015 1.00 63.03 71 LEU A CA 1
ATOM 588 C C . LEU A 1 71 ? 8.891 -4.906 0.084 1.00 63.03 71 LEU A C 1
ATOM 590 O O . LEU A 1 71 ? 9.172 -5.847 0.805 1.00 63.03 71 LEU A O 1
ATOM 594 N N . GLN A 1 72 ? 9.821 -4.205 -0.568 1.00 60.75 72 GLN A N 1
ATOM 595 C CA . GLN A 1 72 ? 11.236 -4.561 -0.575 1.00 60.75 72 GLN A CA 1
ATOM 596 C C . GLN A 1 72 ? 11.771 -4.730 0.841 1.00 60.75 72 GLN A C 1
ATOM 598 O O . GLN A 1 72 ? 12.367 -5.758 1.110 1.00 60.75 72 GLN A O 1
ATOM 603 N N . ASP A 1 73 ? 11.467 -3.826 1.770 1.00 60.56 73 ASP A N 1
ATOM 604 C CA . ASP A 1 73 ? 11.929 -3.951 3.159 1.00 60.56 73 ASP A CA 1
ATOM 605 C C . ASP A 1 73 ? 11.275 -5.120 3.922 1.00 60.56 73 ASP A C 1
ATOM 607 O O . ASP A 1 73 ? 11.898 -5.725 4.793 1.00 60.56 73 ASP A O 1
ATOM 611 N N . LEU A 1 74 ? 10.029 -5.464 3.578 1.00 60.81 74 LEU A N 1
ATOM 612 C CA . LEU A 1 74 ? 9.325 -6.642 4.100 1.00 60.81 74 LEU A CA 1
ATOM 613 C C . LEU A 1 74 ? 9.872 -7.945 3.495 1.00 60.81 74 LEU A C 1
ATOM 615 O O . LEU A 1 74 ? 9.922 -8.964 4.174 1.00 60.81 74 LEU A O 1
ATOM 619 N N . LEU A 1 75 ? 10.302 -7.898 2.235 1.00 58.84 75 LEU A N 1
ATOM 620 C CA . LEU A 1 75 ? 10.807 -9.025 1.455 1.00 58.84 75 LEU A CA 1
ATOM 621 C C . LEU A 1 75 ? 12.315 -9.251 1.646 1.00 58.84 75 LEU A C 1
ATOM 623 O O . LEU A 1 75 ? 12.771 -10.375 1.496 1.00 58.84 75 LEU A O 1
ATOM 627 N N . PHE A 1 76 ? 13.106 -8.223 1.968 1.00 54.09 76 PHE A N 1
ATOM 628 C CA . PHE A 1 76 ? 14.572 -8.313 2.062 1.00 54.09 76 PHE A CA 1
ATOM 629 C C . PHE A 1 76 ? 15.041 -9.105 3.286 1.00 54.09 76 PHE A C 1
ATOM 631 O O . PHE A 1 76 ? 16.134 -9.669 3.265 1.00 54.09 76 PHE A O 1
ATOM 638 N N . ASN A 1 77 ? 14.221 -9.161 4.339 1.00 52.47 77 ASN A N 1
ATOM 639 C CA . ASN A 1 77 ? 14.539 -9.901 5.561 1.00 52.47 77 ASN A CA 1
ATOM 640 C C . ASN A 1 77 ? 14.204 -11.395 5.466 1.00 52.47 77 ASN A C 1
ATOM 642 O O . ASN A 1 77 ? 14.766 -12.190 6.219 1.00 52.47 77 ASN A O 1
ATOM 646 N N . GLU A 1 78 ? 13.340 -11.800 4.534 1.00 51.91 78 GLU A N 1
ATOM 647 C CA . GLU A 1 78 ? 13.032 -13.206 4.297 1.00 51.91 78 GLU A CA 1
ATOM 648 C C . GLU A 1 78 ? 13.727 -13.673 3.022 1.00 51.91 78 GLU A C 1
ATOM 650 O O . GLU A 1 78 ? 13.533 -13.134 1.939 1.00 51.91 78 GLU A O 1
ATOM 655 N N . SER A 1 79 ? 14.608 -14.665 3.157 1.00 49.81 79 SER A N 1
ATOM 656 C CA . SER A 1 79 ? 15.466 -15.139 2.072 1.00 49.81 79 SER A CA 1
ATOM 657 C C . SER A 1 79 ? 14.690 -15.301 0.755 1.00 49.81 79 SER A C 1
ATOM 659 O O . SER A 1 79 ? 13.773 -16.120 0.681 1.00 49.81 79 SER A O 1
ATOM 661 N N . LEU A 1 80 ? 15.117 -14.582 -0.292 1.00 53.41 80 LEU A N 1
ATOM 662 C CA . LEU A 1 80 ? 14.579 -14.550 -1.671 1.00 53.41 80 LEU A CA 1
ATOM 663 C C . LEU A 1 80 ? 14.505 -15.922 -2.393 1.00 53.41 80 LEU A C 1
ATOM 665 O O . LEU A 1 80 ? 14.326 -15.991 -3.608 1.00 53.41 80 LEU A O 1
ATOM 669 N N . ARG A 1 81 ? 14.703 -17.032 -1.675 1.00 50.59 81 ARG A N 1
ATOM 670 C CA . ARG A 1 81 ? 14.697 -18.401 -2.198 1.00 50.59 81 ARG A CA 1
ATOM 671 C C . ARG A 1 81 ? 13.319 -19.062 -2.190 1.00 50.59 81 ARG A C 1
ATOM 673 O O . ARG A 1 81 ? 13.180 -20.100 -2.826 1.00 50.59 81 ARG A O 1
ATOM 680 N N . GLN A 1 82 ? 12.329 -18.516 -1.485 1.00 57.16 82 GLN A N 1
ATOM 681 C CA . GLN A 1 82 ? 10.978 -19.086 -1.478 1.00 57.16 82 GLN A CA 1
ATOM 682 C C . GLN A 1 82 ? 10.176 -18.572 -2.677 1.00 57.16 82 GLN A C 1
ATOM 684 O O . GLN A 1 82 ? 10.288 -17.409 -3.018 1.00 57.16 82 GLN A O 1
ATOM 689 N N . GLU A 1 83 ? 9.371 -19.414 -3.326 1.00 58.12 83 GLU A N 1
ATOM 690 C CA . GLU A 1 83 ? 8.482 -18.994 -4.432 1.00 58.12 83 GLU A CA 1
ATOM 691 C C . GLU A 1 83 ? 7.249 -18.213 -3.940 1.00 58.12 83 GLU A C 1
ATOM 693 O O . GLU A 1 83 ? 6.547 -17.561 -4.715 1.00 58.12 83 GLU A O 1
ATOM 698 N N . SER A 1 84 ? 6.985 -18.271 -2.635 1.00 59.53 84 SER A N 1
ATOM 699 C CA . SER A 1 84 ? 5.893 -17.567 -1.977 1.00 59.53 84 SER A CA 1
ATOM 700 C C . SER A 1 84 ? 6.289 -17.173 -0.563 1.00 59.53 84 SER A C 1
ATOM 702 O O . SER A 1 84 ? 6.823 -18.005 0.166 1.00 59.53 84 SER A O 1
ATOM 704 N N . LEU A 1 85 ? 5.955 -15.947 -0.168 1.00 67.12 85 LEU A N 1
ATOM 705 C CA . LEU A 1 85 ? 6.155 -15.429 1.183 1.00 67.12 85 LEU A CA 1
ATOM 706 C C . LEU A 1 85 ? 4.801 -15.331 1.874 1.00 67.12 85 LEU A C 1
ATOM 708 O O . LEU A 1 85 ? 3.855 -14.811 1.284 1.00 67.12 85 LEU A O 1
ATOM 712 N N . SER A 1 86 ? 4.706 -15.792 3.119 1.00 68.62 86 SER A N 1
ATOM 713 C CA . SER A 1 86 ? 3.494 -15.642 3.923 1.00 68.62 86 SER A CA 1
ATOM 714 C C . SER A 1 86 ? 3.727 -14.665 5.067 1.00 68.62 86 SER A C 1
ATOM 716 O O . SER A 1 86 ? 4.444 -14.986 6.006 1.00 68.62 86 SER A O 1
ATOM 718 N N . ILE A 1 87 ? 3.059 -13.513 5.038 1.00 74.06 87 ILE A N 1
ATOM 719 C CA . ILE A 1 87 ? 3.154 -12.487 6.083 1.00 74.06 87 ILE A CA 1
ATOM 720 C C . ILE A 1 87 ? 1.837 -12.461 6.861 1.00 74.06 87 ILE A C 1
ATOM 722 O O . ILE A 1 87 ? 0.761 -12.337 6.276 1.00 74.06 87 ILE A O 1
ATOM 726 N N . SER A 1 88 ? 1.908 -12.573 8.188 1.00 75.81 88 SER A N 1
ATOM 727 C CA . SER A 1 88 ? 0.733 -12.429 9.058 1.00 75.81 88 SER A CA 1
ATOM 728 C C . SER A 1 88 ? 0.646 -11.003 9.598 1.00 75.81 88 SER A C 1
ATOM 730 O O . SER A 1 88 ? 1.569 -10.538 10.257 1.00 75.81 88 SER A O 1
ATOM 732 N N . LEU A 1 89 ? -0.471 -10.325 9.334 1.00 80.75 89 LEU A N 1
ATOM 733 C CA . LEU A 1 89 ? -0.732 -8.929 9.691 1.00 80.75 89 LEU A CA 1
ATOM 734 C C . LEU A 1 89 ? -1.965 -8.843 10.593 1.00 80.75 89 LEU A C 1
ATOM 736 O O . LEU A 1 89 ? -2.987 -8.260 10.239 1.00 80.75 89 LEU A O 1
ATOM 740 N N . ASN A 1 90 ? -1.878 -9.473 11.763 1.00 79.25 90 ASN A N 1
ATOM 741 C CA . ASN A 1 90 ? -3.016 -9.599 12.678 1.00 79.25 90 ASN A CA 1
ATOM 742 C C . ASN A 1 90 ? -3.358 -8.289 13.407 1.00 79.25 90 ASN A C 1
ATOM 744 O O . ASN A 1 90 ? -4.432 -8.193 13.989 1.00 79.25 90 ASN A O 1
ATOM 748 N N . GLN A 1 91 ? -2.469 -7.288 13.392 1.00 82.62 91 GLN A N 1
ATOM 749 C CA . GLN A 1 91 ? -2.753 -5.993 14.015 1.00 82.62 91 GLN A CA 1
ATOM 750 C C . GLN A 1 91 ? -3.673 -5.085 13.183 1.00 82.62 91 GLN A C 1
ATOM 752 O O . GLN A 1 91 ? -4.124 -4.067 13.694 1.00 82.62 91 GLN A O 1
ATOM 757 N N . PHE A 1 92 ? -3.940 -5.418 11.916 1.00 85.94 92 PHE A N 1
ATOM 758 C CA . PHE A 1 92 ? -4.702 -4.554 11.015 1.00 85.94 92 PHE A CA 1
ATOM 759 C C . PHE A 1 92 ? -6.062 -5.150 10.668 1.00 85.94 92 PHE A C 1
ATOM 761 O O . PHE A 1 92 ? -6.216 -6.362 10.505 1.00 85.94 92 PHE A O 1
ATOM 768 N N . ASN A 1 93 ? -7.059 -4.282 10.518 1.00 85.62 93 ASN A N 1
ATOM 769 C CA . ASN A 1 93 ? -8.365 -4.685 10.030 1.00 85.62 93 ASN A CA 1
ATOM 770 C C . ASN A 1 93 ? -8.288 -5.029 8.533 1.00 85.62 93 ASN A C 1
ATOM 772 O O . ASN A 1 93 ? -7.587 -4.393 7.742 1.00 85.62 93 ASN A O 1
ATOM 776 N N . LYS A 1 94 ? -9.024 -6.074 8.152 1.00 83.31 94 LYS A N 1
ATOM 777 C CA . LYS A 1 94 ? -9.136 -6.562 6.781 1.00 83.31 94 LYS A CA 1
ATOM 778 C C . LYS A 1 94 ? -9.584 -5.463 5.818 1.00 83.31 94 LYS A C 1
ATOM 780 O O . LYS A 1 94 ? -9.000 -5.343 4.747 1.00 83.31 94 LYS A O 1
ATOM 785 N N . LYS A 1 95 ? -10.598 -4.679 6.190 1.00 86.50 95 LYS A N 1
ATOM 786 C CA . LYS A 1 95 ? -11.195 -3.668 5.310 1.00 86.50 95 LYS A CA 1
ATOM 787 C C . LYS A 1 95 ? -10.187 -2.571 4.960 1.00 86.50 95 LYS A C 1
ATOM 789 O O . LYS A 1 95 ? -9.977 -2.267 3.792 1.00 86.50 95 LYS A O 1
ATOM 794 N N . GLU A 1 96 ? -9.513 -2.030 5.964 1.00 88.31 96 GLU A N 1
ATOM 795 C CA . GLU A 1 96 ? -8.484 -1.006 5.805 1.00 88.31 96 GLU A CA 1
ATOM 796 C C . GLU A 1 96 ? -7.296 -1.537 4.999 1.00 88.31 96 GLU A C 1
ATOM 798 O O . GLU A 1 96 ? -6.770 -0.841 4.131 1.00 88.31 96 GLU A O 1
ATOM 803 N N . MET A 1 97 ? -6.912 -2.798 5.216 1.00 85.69 97 MET A N 1
ATOM 804 C CA . MET A 1 97 ? -5.880 -3.435 4.405 1.00 85.69 97 MET A CA 1
ATOM 805 C C . MET A 1 97 ? -6.310 -3.591 2.941 1.00 85.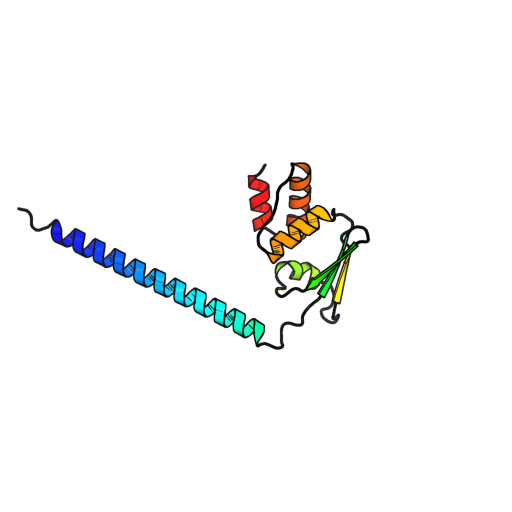69 97 MET A C 1
ATOM 807 O O . MET A 1 97 ? -5.515 -3.323 2.047 1.00 85.69 97 MET A O 1
ATOM 811 N N . GLU A 1 98 ? -7.559 -3.973 2.666 1.00 83.19 98 GLU A N 1
ATOM 812 C CA . GLU A 1 98 ? -8.098 -4.022 1.299 1.00 83.19 98 GLU A CA 1
ATOM 813 C C . GLU A 1 98 ? -8.054 -2.641 0.628 1.00 83.19 98 GLU A C 1
ATOM 815 O O . GLU A 1 98 ? -7.661 -2.545 -0.535 1.00 83.19 98 GLU A O 1
ATOM 820 N N . SER A 1 99 ? -8.359 -1.563 1.358 1.00 87.00 99 SER A N 1
ATOM 821 C CA . SER A 1 99 ? -8.212 -0.192 0.849 1.00 87.00 99 SER A CA 1
ATOM 822 C C . SER A 1 99 ? -6.754 0.173 0.544 1.00 87.00 99 SER A C 1
ATOM 824 O O . SER A 1 99 ? -6.482 0.778 -0.491 1.00 87.00 99 SER A O 1
ATOM 826 N N . ILE A 1 100 ? -5.804 -0.221 1.397 1.00 86.81 100 ILE A N 1
ATOM 827 C CA . ILE A 1 100 ? -4.365 0.008 1.176 1.00 86.81 100 ILE A CA 1
ATOM 828 C C . ILE A 1 100 ? -3.864 -0.767 -0.039 1.00 86.81 100 ILE A C 1
ATOM 830 O O . ILE A 1 100 ? -3.111 -0.239 -0.854 1.00 86.81 100 ILE A O 1
ATOM 834 N N . LEU A 1 101 ? -4.310 -2.010 -0.195 1.00 82.31 101 LEU A N 1
ATOM 835 C CA . LEU A 1 101 ? -3.988 -2.812 -1.365 1.00 82.31 101 LEU A CA 1
ATOM 836 C C . LEU A 1 101 ? -4.589 -2.188 -2.625 1.00 82.31 101 LEU A C 1
ATOM 838 O O . LEU A 1 101 ? -3.878 -2.045 -3.616 1.00 82.31 101 LEU A O 1
ATOM 842 N N . SER A 1 102 ? -5.843 -1.731 -2.581 1.00 81.38 102 SER A N 1
ATOM 843 C CA . SER A 1 102 ? -6.456 -0.995 -3.694 1.00 81.38 102 SER A CA 1
ATOM 844 C C . SER A 1 102 ? -5.626 0.230 -4.082 1.00 81.38 102 SER A C 1
ATOM 846 O O . SER A 1 102 ? -5.370 0.445 -5.264 1.00 81.38 102 SER A O 1
ATOM 848 N N . TYR A 1 103 ? -5.115 0.972 -3.098 1.00 85.31 103 TYR A N 1
ATOM 849 C CA . TYR A 1 103 ? -4.225 2.101 -3.344 1.00 85.31 103 TYR A CA 1
ATOM 850 C C . TYR A 1 103 ? -2.916 1.680 -4.019 1.00 85.31 103 TYR A C 1
ATOM 852 O O . TYR A 1 103 ? -2.505 2.303 -4.994 1.00 85.31 103 TYR A O 1
ATOM 860 N N . ILE A 1 104 ? -2.276 0.607 -3.552 1.00 78.62 104 ILE A N 1
ATOM 861 C CA . ILE A 1 104 ? -1.024 0.107 -4.141 1.00 78.62 104 ILE A CA 1
ATOM 862 C C . ILE A 1 104 ? -1.235 -0.360 -5.590 1.00 78.62 104 ILE A C 1
ATOM 864 O O . ILE A 1 104 ? -0.383 -0.106 -6.440 1.00 78.62 104 ILE A O 1
ATOM 868 N N . TYR A 1 105 ? -2.351 -1.034 -5.881 1.00 73.88 105 TYR A N 1
ATOM 869 C CA . TYR A 1 105 ? -2.618 -1.606 -7.204 1.00 73.88 105 TYR A CA 1
ATOM 870 C C . TYR A 1 105 ? -3.191 -0.603 -8.206 1.00 73.88 105 TYR A C 1
ATOM 872 O O . TYR A 1 105 ? -2.818 -0.626 -9.377 1.00 73.88 105 TYR A O 1
ATOM 880 N N . TYR A 1 106 ? -4.107 0.255 -7.764 1.00 79.25 106 TYR A N 1
ATOM 881 C CA . TYR A 1 106 ? -4.921 1.097 -8.643 1.00 79.25 106 TYR A CA 1
ATOM 882 C C . TYR A 1 106 ? -4.740 2.596 -8.384 1.00 79.25 106 TYR A C 1
ATOM 884 O O . TYR A 1 106 ? -5.322 3.411 -9.097 1.00 79.25 106 TYR A O 1
ATOM 892 N N . GLY A 1 107 ? -3.965 2.984 -7.366 1.00 80.00 107 GLY A N 1
ATOM 893 C CA . GLY A 1 107 ? -3.746 4.385 -7.001 1.00 80.00 107 GLY A CA 1
ATOM 894 C C . GLY A 1 107 ? -4.964 5.070 -6.375 1.00 80.00 107 GLY A C 1
ATOM 895 O O . GLY A 1 107 ? -4.961 6.290 -6.223 1.00 80.00 107 GLY A O 1
ATOM 896 N N . ASN A 1 108 ? -6.014 4.322 -6.022 1.00 80.62 108 ASN A N 1
ATOM 897 C CA . ASN A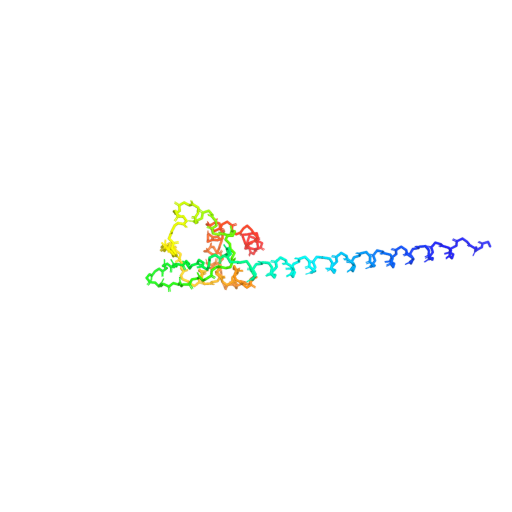 1 108 ? -7.246 4.859 -5.451 1.00 80.62 108 ASN A CA 1
ATOM 898 C C . ASN A 1 108 ? -7.419 4.454 -3.980 1.00 80.62 108 ASN A C 1
ATOM 900 O O . ASN A 1 108 ? -7.059 3.358 -3.565 1.00 80.62 108 ASN A O 1
ATOM 904 N N . ILE A 1 109 ? -7.982 5.352 -3.173 1.00 88.38 109 ILE A N 1
ATOM 905 C CA . ILE A 1 109 ? -8.311 5.062 -1.778 1.00 88.38 109 ILE A CA 1
ATOM 906 C C . ILE A 1 109 ? -9.596 5.782 -1.376 1.00 88.38 109 ILE A C 1
ATOM 908 O O . ILE A 1 109 ? -9.838 6.920 -1.783 1.00 88.38 109 ILE A O 1
ATOM 912 N N . SER A 1 110 ? -10.425 5.106 -0.590 1.00 83.75 110 SER A N 1
ATOM 913 C CA . SER A 1 110 ? -11.649 5.653 -0.011 1.00 83.75 110 SER A CA 1
ATOM 914 C C . SER A 1 110 ? -11.435 5.982 1.462 1.00 83.75 110 SER A C 1
ATOM 916 O O . SER A 1 110 ? -10.920 5.152 2.206 1.00 83.75 110 SER A O 1
ATOM 918 N N . PHE A 1 111 ? -11.882 7.164 1.882 1.00 87.06 111 PHE A N 1
ATOM 919 C CA . PHE A 1 111 ? -11.904 7.579 3.284 1.00 87.06 111 PHE A CA 1
ATOM 920 C C . PHE A 1 111 ? -13.356 7.612 3.745 1.00 87.06 111 PHE A C 1
ATOM 922 O O . PHE A 1 111 ? -14.127 8.441 3.264 1.00 87.06 111 PHE A O 1
ATOM 929 N N . GLU A 1 112 ? -13.745 6.695 4.626 1.00 83.19 112 GLU A N 1
ATOM 930 C CA . GLU A 1 112 ? -15.150 6.586 5.041 1.00 83.19 112 GLU A CA 1
ATOM 931 C C . GLU A 1 112 ? -15.458 7.368 6.320 1.00 83.19 112 GLU A C 1
ATOM 933 O O . GLU A 1 112 ? -16.500 8.013 6.416 1.00 83.19 112 GLU A O 1
ATOM 938 N N . ASN A 1 113 ? -14.570 7.310 7.315 1.00 85.12 113 ASN A N 1
ATOM 939 C CA . ASN A 1 113 ? -14.753 7.962 8.612 1.00 85.12 113 ASN A CA 1
ATOM 940 C C . ASN A 1 113 ? -13.400 8.254 9.300 1.00 85.12 113 ASN A C 1
ATOM 942 O O . ASN A 1 113 ? -12.338 7.888 8.795 1.00 85.12 113 ASN A O 1
ATOM 946 N N . GLN A 1 114 ? -13.428 8.948 10.444 1.00 82.12 114 GLN A N 1
ATOM 947 C CA . GLN A 1 114 ? -12.209 9.328 11.175 1.00 82.12 114 GLN A CA 1
ATOM 948 C C . GLN A 1 114 ? -11.439 8.129 11.748 1.00 82.12 114 GLN A C 1
ATOM 950 O O . GLN A 1 114 ? -10.211 8.137 11.737 1.00 82.12 114 GLN A O 1
ATOM 955 N N . GLU A 1 115 ? -12.130 7.088 12.213 1.00 83.94 115 GLU A N 1
ATOM 956 C CA . GLU A 1 115 ? -11.491 5.874 12.739 1.00 83.94 115 GLU A CA 1
ATOM 957 C C . GLU A 1 115 ? -10.724 5.125 11.635 1.00 83.94 115 GLU A C 1
ATOM 959 O O . GLU A 1 115 ? -9.572 4.729 11.813 1.00 83.94 115 GLU A O 1
ATOM 964 N N . ASN A 1 116 ? -11.328 5.041 10.449 1.00 86.56 116 ASN A N 1
ATOM 965 C CA . ASN A 1 116 ? -10.729 4.519 9.227 1.00 86.56 116 ASN A CA 1
ATOM 966 C C . ASN A 1 116 ? -9.482 5.324 8.823 1.00 86.56 116 ASN A C 1
ATOM 968 O O . ASN A 1 116 ? -8.461 4.730 8.493 1.00 86.56 116 ASN A O 1
ATOM 972 N N . LEU A 1 117 ? -9.510 6.659 8.915 1.00 90.25 117 LEU A N 1
ATOM 973 C CA . LEU A 1 117 ? -8.345 7.504 8.614 1.00 90.25 1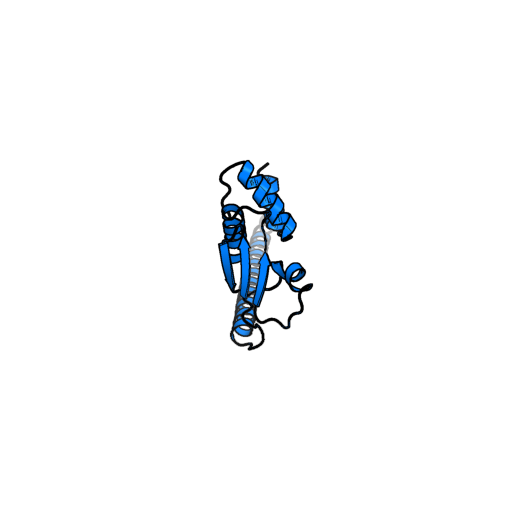17 LEU A CA 1
ATOM 974 C C . LEU A 1 117 ? -7.141 7.210 9.521 1.00 90.25 117 LEU A C 1
ATOM 976 O O . LEU A 1 117 ? -6.014 7.175 9.028 1.00 90.25 117 LEU A O 1
ATOM 980 N N . ILE A 1 118 ? -7.363 6.977 10.819 1.00 91.88 118 ILE A N 1
ATOM 981 C CA . ILE A 1 118 ? -6.286 6.653 11.769 1.00 91.88 118 ILE A CA 1
ATOM 982 C C . ILE A 1 118 ? -5.655 5.302 11.416 1.00 91.88 118 ILE A C 1
ATOM 984 O O . ILE A 1 118 ? -4.437 5.214 11.274 1.00 91.88 118 ILE A O 1
ATOM 988 N N . GLN A 1 119 ? -6.467 4.267 11.192 1.00 91.12 119 GLN A N 1
ATOM 989 C CA . GLN A 1 119 ? -5.954 2.943 10.827 1.00 91.12 119 GLN A CA 1
ATOM 990 C C . GLN A 1 119 ? -5.231 2.957 9.471 1.00 91.12 119 GLN A C 1
ATOM 992 O O . GLN A 1 119 ? -4.157 2.375 9.327 1.00 91.12 119 GLN A O 1
ATOM 997 N N . LEU A 1 120 ? -5.765 3.670 8.474 1.00 92.62 120 LEU A N 1
ATOM 998 C CA . LEU A 1 120 ? -5.095 3.847 7.183 1.00 92.62 120 LEU A CA 1
ATOM 999 C C . LEU A 1 120 ? -3.760 4.590 7.332 1.00 92.62 120 LEU A C 1
ATOM 1001 O O . LEU A 1 120 ? -2.797 4.250 6.642 1.00 92.62 120 LEU A O 1
ATOM 1005 N N . LEU A 1 121 ? -3.672 5.565 8.243 1.00 94.00 121 LEU A N 1
ATOM 1006 C CA . LEU A 1 121 ? -2.422 6.257 8.549 1.00 94.00 121 LEU A CA 1
ATOM 1007 C C . LEU A 1 121 ? -1.392 5.290 9.146 1.00 94.00 121 LEU A C 1
ATOM 1009 O O . LEU A 1 121 ? -0.260 5.244 8.663 1.00 94.00 121 LEU A O 1
ATOM 1013 N N . GLU A 1 122 ? -1.778 4.488 10.137 1.00 91.94 122 GLU A N 1
ATOM 1014 C CA . GLU A 1 122 ? -0.904 3.484 10.757 1.00 91.94 122 GLU A CA 1
ATOM 1015 C C . GLU A 1 122 ? -0.373 2.480 9.729 1.00 91.94 122 GLU A C 1
ATOM 1017 O O . GLU A 1 122 ? 0.836 2.240 9.653 1.00 91.94 122 GLU A O 1
ATOM 1022 N N . ILE A 1 123 ? -1.257 1.952 8.877 1.00 89.94 123 ILE A N 1
ATOM 1023 C CA . ILE A 1 123 ? -0.872 1.017 7.818 1.00 89.94 123 ILE A CA 1
ATOM 1024 C C . ILE A 1 123 ? 0.047 1.706 6.797 1.00 89.94 123 ILE A C 1
ATOM 1026 O O . ILE A 1 123 ? 1.055 1.130 6.383 1.00 89.94 123 ILE A O 1
ATOM 1030 N N . SER A 1 124 ? -0.240 2.958 6.420 1.00 90.69 124 SER A N 1
ATOM 1031 C CA . SER A 1 124 ? 0.604 3.711 5.484 1.00 90.69 124 SER A CA 1
ATOM 1032 C C . SER A 1 124 ? 2.023 3.927 6.020 1.00 90.69 124 SER A C 1
ATOM 1034 O O . SER A 1 124 ? 2.982 3.842 5.257 1.00 90.69 124 SER A O 1
ATOM 1036 N N . ILE A 1 125 ? 2.178 4.139 7.330 1.00 89.75 125 ILE A N 1
ATOM 1037 C CA . ILE A 1 125 ? 3.484 4.256 7.986 1.00 89.75 125 ILE A CA 1
ATOM 1038 C C . ILE A 1 125 ? 4.190 2.898 7.999 1.00 89.75 125 ILE A C 1
ATOM 1040 O O . ILE A 1 125 ? 5.367 2.829 7.644 1.00 89.75 125 ILE A O 1
ATOM 1044 N N . TYR A 1 126 ? 3.474 1.824 8.348 1.00 86.69 126 TYR A N 1
ATOM 1045 C CA . TYR A 1 126 ? 4.015 0.463 8.389 1.00 86.69 126 TYR A CA 1
ATOM 1046 C C . TYR A 1 126 ? 4.607 0.033 7.038 1.00 86.69 126 TYR A C 1
ATOM 1048 O O . TYR A 1 126 ? 5.731 -0.460 6.981 1.00 86.69 126 TYR A O 1
ATOM 1056 N N . PHE A 1 127 ? 3.888 0.292 5.943 1.00 82.94 127 PHE A N 1
ATOM 1057 C CA . PHE A 1 127 ? 4.340 -0.006 4.578 1.00 82.94 127 PHE A CA 1
ATOM 1058 C C . PHE A 1 127 ? 5.152 1.121 3.922 1.00 82.94 127 PHE A C 1
ATOM 1060 O O . PHE A 1 127 ? 5.437 1.054 2.728 1.00 82.94 127 PHE A O 1
ATOM 1067 N N . LYS A 1 128 ? 5.517 2.173 4.670 1.00 85.06 128 LYS A N 1
ATOM 1068 C CA . LYS A 1 128 ? 6.286 3.330 4.171 1.00 85.06 128 LYS A CA 1
ATOM 1069 C C . LYS A 1 128 ? 5.679 3.989 2.919 1.00 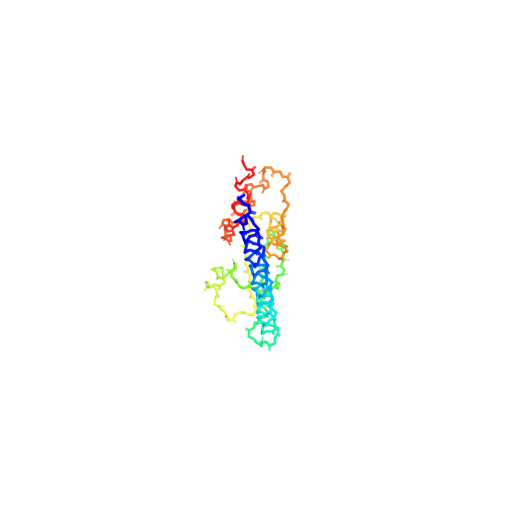85.06 128 LYS A C 1
ATOM 1071 O O . LYS A 1 128 ? 6.387 4.494 2.046 1.00 85.06 128 LYS A O 1
ATOM 1076 N N . LEU A 1 129 ? 4.351 4.031 2.835 1.00 85.94 129 LEU A N 1
ATOM 1077 C CA . LEU A 1 129 ? 3.593 4.673 1.759 1.00 85.94 129 LEU A CA 1
ATOM 1078 C C . LEU A 1 129 ? 3.551 6.195 1.975 1.00 85.94 129 LEU A C 1
ATOM 1080 O O . LEU A 1 129 ? 2.507 6.761 2.294 1.00 85.94 129 LEU A O 1
ATOM 1084 N N . ASN A 1 130 ? 4.694 6.868 1.810 1.00 87.19 130 ASN A N 1
ATOM 1085 C CA . ASN A 1 130 ? 4.867 8.289 2.155 1.00 87.19 130 ASN A CA 1
ATOM 1086 C C . ASN A 1 130 ? 3.840 9.216 1.488 1.00 87.19 130 ASN A C 1
ATOM 1088 O O . ASN A 1 130 ? 3.261 10.065 2.158 1.00 87.19 130 ASN A O 1
ATOM 1092 N N . LEU A 1 131 ? 3.554 9.013 0.197 1.00 89.38 131 LEU A N 1
ATOM 1093 C CA . LEU A 1 131 ? 2.552 9.816 -0.509 1.00 89.38 131 LEU A CA 1
ATOM 1094 C C . LEU A 1 131 ? 1.154 9.633 0.095 1.00 89.38 131 LEU A C 1
ATOM 1096 O O . LEU A 1 131 ? 0.425 10.605 0.281 1.00 89.38 131 LEU A O 1
ATOM 1100 N N . LEU A 1 132 ? 0.787 8.398 0.447 1.00 90.12 132 LEU A N 1
ATOM 1101 C CA . LEU A 1 132 ? -0.506 8.130 1.065 1.00 90.12 132 LEU A CA 1
ATOM 1102 C C . LEU A 1 132 ? -0.594 8.741 2.464 1.00 90.12 132 LEU A C 1
ATOM 1104 O O . LEU A 1 132 ? -1.601 9.359 2.800 1.00 90.12 132 LEU A O 1
ATOM 1108 N N . LYS A 1 133 ? 0.477 8.618 3.253 1.00 93.69 133 LYS A N 1
ATOM 1109 C CA . LYS A 1 133 ? 0.599 9.271 4.557 1.00 93.69 133 LYS A CA 1
ATOM 1110 C C . LYS A 1 133 ? 0.348 10.777 4.433 1.00 93.69 133 LYS A C 1
ATOM 1112 O O . LYS A 1 133 ? -0.460 11.314 5.183 1.00 93.69 133 LYS A O 1
ATOM 1117 N N . GLU A 1 134 ? 0.981 11.451 3.472 1.00 94.25 134 GLU A N 1
ATOM 1118 C CA . GLU A 1 134 ? 0.771 12.885 3.230 1.00 94.25 134 GLU A CA 1
ATOM 1119 C C . GLU A 1 134 ? -0.672 13.212 2.816 1.00 94.25 134 GLU A C 1
ATOM 1121 O O . GLU A 1 134 ? -1.237 14.203 3.279 1.00 94.25 134 GLU A O 1
ATOM 1126 N N . ILE A 1 135 ? -1.286 12.387 1.959 1.00 92.25 135 ILE A N 1
ATOM 1127 C CA . ILE A 1 135 ? -2.690 12.548 1.548 1.00 92.25 135 ILE A CA 1
ATOM 1128 C C . ILE A 1 135 ? -3.620 12.450 2.762 1.00 92.25 135 ILE A C 1
ATOM 1130 O O . ILE A 1 135 ? -4.509 13.287 2.913 1.00 92.25 135 ILE A O 1
ATOM 1134 N N . ILE A 1 136 ? -3.407 11.458 3.629 1.00 93.50 136 ILE A N 1
ATOM 1135 C CA . ILE A 1 136 ? -4.205 11.242 4.840 1.00 93.50 136 ILE A CA 1
ATOM 1136 C C . ILE A 1 136 ? -4.005 12.392 5.833 1.00 93.50 136 ILE A C 1
ATOM 1138 O O . ILE A 1 136 ? -4.976 12.914 6.369 1.00 93.50 136 ILE A O 1
ATOM 1142 N N . GLN A 1 137 ? -2.767 12.848 6.036 1.00 92.06 137 GLN A N 1
ATOM 1143 C CA . GLN A 1 137 ? -2.462 13.956 6.949 1.00 92.06 137 GLN A CA 1
ATOM 1144 C C . GLN A 1 137 ? -3.145 15.271 6.553 1.00 92.06 137 GLN A C 1
ATOM 1146 O O . GLN A 1 137 ? -3.519 16.038 7.429 1.00 92.06 137 GLN A O 1
ATOM 1151 N N . LYS A 1 138 ? -3.369 15.515 5.256 1.00 92.25 138 LYS A N 1
ATOM 1152 C CA . LYS A 1 138 ? -4.120 16.687 4.763 1.00 92.25 138 LYS A CA 1
ATOM 1153 C C . LYS A 1 138 ? -5.633 16.619 5.021 1.00 92.25 138 LYS A C 1
ATOM 1155 O O . LYS A 1 138 ? -6.334 17.576 4.703 1.00 92.25 138 LYS A O 1
ATOM 1160 N N . LYS A 1 139 ? -6.154 15.481 5.490 1.00 85.38 139 LYS A N 1
ATOM 1161 C CA . LYS A 1 139 ? -7.582 15.271 5.791 1.00 85.38 139 LYS A CA 1
ATOM 1162 C C . LYS A 1 139 ? -7.924 15.466 7.272 1.00 85.38 139 LYS A C 1
ATOM 1164 O O . LYS A 1 139 ? -9.112 15.460 7.590 1.00 85.38 139 LYS A O 1
ATOM 1169 N N . PHE A 1 140 ? -6.914 15.606 8.131 1.00 75.50 140 PHE A N 1
ATOM 1170 C CA . PHE A 1 140 ? -7.054 16.046 9.521 1.00 75.50 140 PHE A CA 1
ATOM 1171 C C . PHE A 1 140 ? -7.113 17.573 9.585 1.00 75.50 140 PHE A C 1
ATOM 1173 O O . PHE A 1 140 ? -7.878 18.077 10.435 1.00 75.50 140 PHE A O 1
#